Protein AF-A0A1G7DIX0-F1 (afdb_monomer)

Structure (mmCIF, N/CA/C/O backbone):
data_AF-A0A1G7DIX0-F1
#
_entry.id   AF-A0A1G7DIX0-F1
#
loop_
_atom_site.group_PDB
_atom_site.id
_atom_site.type_symbol
_atom_site.label_atom_id
_atom_site.label_alt_id
_atom_site.label_comp_id
_atom_site.label_asym_id
_atom_site.label_entity_id
_atom_site.label_seq_id
_atom_site.pdbx_PDB_ins_code
_atom_site.Cartn_x
_atom_site.Cartn_y
_atom_site.Cartn_z
_atom_site.occupancy
_atom_site.B_iso_or_equiv
_atom_site.auth_seq_id
_atom_site.auth_comp_id
_atom_site.auth_asym_id
_atom_site.auth_atom_id
_atom_si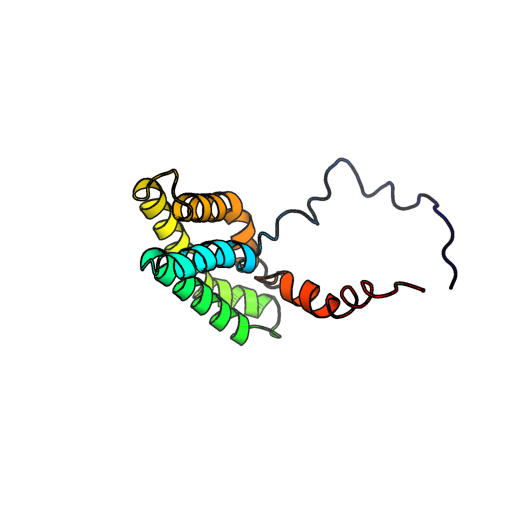te.pdbx_PDB_model_num
ATOM 1 N N . MET A 1 1 ? 8.832 -41.535 -9.754 1.00 40.62 1 MET A N 1
ATOM 2 C CA . MET A 1 1 ? 8.880 -42.086 -8.384 1.00 40.62 1 MET A CA 1
ATOM 3 C C . MET A 1 1 ? 10.258 -42.678 -8.169 1.00 40.62 1 MET A C 1
ATOM 5 O O . MET A 1 1 ? 10.560 -43.665 -8.817 1.00 40.62 1 MET A O 1
ATOM 9 N N . LEU A 1 2 ? 11.092 -42.053 -7.345 1.00 23.47 2 LEU A N 1
ATOM 10 C CA . LEU A 1 2 ? 11.535 -42.615 -6.069 1.00 23.47 2 LEU A CA 1
ATOM 11 C C . LEU A 1 2 ? 12.357 -41.533 -5.361 1.00 23.47 2 LEU A C 1
ATOM 13 O O . LEU A 1 2 ? 13.335 -41.019 -5.892 1.00 23.47 2 LEU A O 1
ATOM 17 N N . GLN A 1 3 ? 11.875 -41.167 -4.184 1.00 40.94 3 GLN A N 1
ATOM 18 C CA . GLN A 1 3 ? 12.616 -40.505 -3.127 1.00 40.94 3 GLN A CA 1
ATOM 19 C C . GLN A 1 3 ? 13.474 -41.562 -2.429 1.00 40.94 3 GLN A C 1
ATOM 21 O O . GLN A 1 3 ? 12.926 -42.594 -2.067 1.00 40.94 3 GLN A O 1
ATOM 26 N N . VAL A 1 4 ? 14.754 -41.276 -2.211 1.00 34.53 4 VAL A N 1
ATOM 27 C CA . VAL A 1 4 ? 15.626 -41.745 -1.110 1.00 34.53 4 VAL A CA 1
ATOM 28 C C . VAL A 1 4 ? 16.995 -41.113 -1.364 1.00 34.53 4 VAL A C 1
ATOM 30 O O . VAL A 1 4 ? 17.370 -40.908 -2.512 1.00 34.53 4 VAL A O 1
ATOM 33 N N . ASP A 1 5 ? 17.830 -40.765 -0.407 1.00 39.28 5 ASP A N 1
ATOM 34 C CA . ASP A 1 5 ? 17.719 -40.545 1.027 1.00 39.28 5 ASP A CA 1
ATOM 35 C C . ASP A 1 5 ? 18.869 -39.574 1.342 1.00 39.28 5 ASP A C 1
ATOM 37 O O . ASP A 1 5 ? 19.771 -39.371 0.522 1.00 39.28 5 ASP A O 1
ATOM 41 N N . GLY A 1 6 ? 18.827 -38.930 2.501 1.00 45.12 6 GLY A N 1
ATOM 42 C CA . GLY A 1 6 ? 19.772 -37.877 2.858 1.00 45.12 6 GLY A CA 1
ATOM 43 C C . GLY A 1 6 ? 21.249 -38.266 2.702 1.00 45.12 6 GLY A C 1
ATOM 44 O O . GLY A 1 6 ? 21.700 -39.265 3.254 1.00 45.12 6 GLY A O 1
ATOM 45 N N . TYR A 1 7 ? 22.031 -37.404 2.043 1.00 31.42 7 TYR A N 1
ATOM 46 C CA . TYR A 1 7 ? 23.472 -37.318 2.283 1.00 31.42 7 TYR A CA 1
ATOM 47 C C . TYR A 1 7 ? 23.974 -35.858 2.210 1.00 31.42 7 TYR A C 1
ATOM 49 O O . TYR A 1 7 ? 23.468 -35.050 1.427 1.00 31.42 7 TYR A O 1
ATOM 57 N N . PRO A 1 8 ? 24.920 -35.470 3.085 1.00 34.84 8 PRO A N 1
ATOM 58 C CA . PRO A 1 8 ? 25.012 -34.151 3.698 1.00 34.84 8 PRO A CA 1
ATOM 59 C C . PRO A 1 8 ? 26.033 -33.260 2.982 1.00 34.84 8 PRO A C 1
ATOM 61 O O . PRO A 1 8 ? 27.083 -32.918 3.520 1.00 34.84 8 PRO A O 1
ATOM 64 N N . GLY A 1 9 ? 25.697 -32.867 1.755 1.00 28.88 9 GLY A N 1
ATOM 65 C CA . GLY A 1 9 ? 26.549 -32.044 0.889 1.00 28.88 9 GLY A CA 1
ATOM 66 C C . GLY A 1 9 ? 26.238 -30.545 0.861 1.00 28.88 9 GLY A C 1
ATOM 67 O O . GLY A 1 9 ? 26.835 -29.841 0.061 1.00 28.88 9 GLY A O 1
ATOM 68 N N . PHE A 1 10 ? 25.329 -30.037 1.702 1.00 35.25 10 PHE A N 1
ATOM 69 C CA . PHE A 1 10 ? 25.025 -28.593 1.784 1.00 35.25 10 PHE A CA 1
ATOM 70 C C . PHE A 1 10 ? 25.306 -27.974 3.163 1.00 35.25 10 PHE A C 1
ATOM 72 O O . PHE A 1 10 ? 24.875 -26.869 3.476 1.00 35.25 10 PHE A O 1
ATOM 79 N N . LYS A 1 11 ? 26.106 -28.657 3.991 1.00 32.81 11 LYS A N 1
ATOM 80 C CA . LYS A 1 11 ? 26.676 -28.118 5.238 1.00 32.81 11 LYS A CA 1
ATOM 81 C C . LYS A 1 11 ? 28.067 -27.521 4.993 1.00 32.81 11 LYS A C 1
ATOM 83 O O . LYS A 1 11 ? 29.048 -27.956 5.585 1.00 32.81 11 LYS A O 1
ATOM 88 N N . ARG A 1 12 ? 28.178 -26.532 4.100 1.00 35.69 12 ARG A N 1
ATOM 89 C CA . ARG A 1 12 ? 29.336 -25.606 4.123 1.00 35.69 12 ARG A CA 1
ATOM 90 C C . ARG A 1 12 ? 29.140 -24.251 3.439 1.00 35.69 12 ARG A C 1
ATOM 92 O O . ARG A 1 12 ? 30.105 -23.519 3.274 1.00 35.69 12 ARG A O 1
ATOM 99 N N . LEU A 1 13 ? 27.895 -23.899 3.119 1.00 39.66 13 LEU A N 1
ATOM 100 C CA . LEU A 1 13 ? 27.473 -22.527 2.795 1.00 39.66 13 LEU A CA 1
ATOM 101 C C . LEU A 1 13 ? 26.360 -22.028 3.732 1.00 39.66 13 LEU A C 1
ATOM 103 O O . LEU A 1 13 ? 25.801 -20.961 3.525 1.00 39.66 13 LEU A O 1
ATOM 107 N N . VAL A 1 14 ? 26.069 -22.791 4.789 1.00 39.94 14 VAL A N 1
ATOM 108 C CA . VAL A 1 14 ? 25.179 -22.398 5.885 1.00 39.94 14 VAL A CA 1
ATOM 109 C C . VAL A 1 14 ? 26.052 -22.212 7.122 1.00 39.94 14 VAL A C 1
ATOM 111 O O . VAL A 1 14 ? 26.088 -23.046 8.026 1.00 39.94 14 VAL A O 1
ATOM 114 N N . GLY A 1 15 ? 26.866 -21.160 7.081 1.00 30.52 15 GLY A N 1
ATOM 115 C CA . GLY A 1 15 ? 27.522 -20.621 8.262 1.00 30.52 15 GLY A CA 1
ATOM 116 C C . GLY A 1 15 ? 26.501 -19.790 9.025 1.00 30.52 15 GLY A C 1
ATOM 117 O O . GLY A 1 15 ? 26.058 -18.767 8.527 1.00 30.52 15 GLY A O 1
ATOM 118 N N . ASP A 1 16 ? 26.114 -20.297 10.190 1.00 36.19 16 ASP A N 1
ATOM 119 C CA . ASP A 1 16 ? 25.392 -19.610 11.257 1.00 36.19 16 ASP A CA 1
ATOM 120 C C . ASP A 1 16 ? 24.146 -18.773 10.889 1.00 36.19 16 ASP A C 1
ATOM 122 O O . ASP A 1 16 ? 24.178 -17.562 10.712 1.00 36.19 16 ASP A O 1
ATOM 126 N N . ARG A 1 17 ? 23.015 -19.469 11.051 1.00 38.84 17 ARG A N 1
ATOM 127 C CA . ARG A 1 17 ? 21.792 -19.008 11.728 1.00 38.84 17 ARG A CA 1
ATOM 128 C C . ARG A 1 17 ? 20.831 -18.118 10.944 1.00 38.84 17 ARG A C 1
ATOM 130 O O . ARG A 1 17 ? 21.116 -17.008 10.519 1.00 38.84 17 ARG A O 1
ATOM 137 N N . THR A 1 18 ? 19.596 -18.619 10.968 1.00 35.31 18 THR A N 1
ATOM 138 C CA . THR A 1 18 ? 18.340 -18.038 10.495 1.00 35.31 18 THR A CA 1
ATOM 139 C C . THR A 1 18 ? 18.236 -17.882 8.989 1.00 35.31 18 THR A C 1
ATOM 141 O O . THR A 1 18 ? 18.923 -17.096 8.355 1.00 35.31 18 THR A O 1
ATOM 144 N N . ASP A 1 19 ? 17.295 -18.649 8.458 1.00 37.12 19 ASP A N 1
ATOM 145 C CA . ASP A 1 19 ? 16.684 -18.594 7.140 1.00 37.12 19 ASP A CA 1
ATOM 146 C C . ASP A 1 19 ? 16.052 -17.208 6.878 1.00 37.12 19 ASP A C 1
ATOM 148 O O . ASP A 1 19 ? 14.838 -17.030 6.787 1.00 37.12 19 ASP A O 1
ATOM 152 N N . ALA A 1 20 ? 16.897 -16.178 6.828 1.00 36.03 20 ALA A N 1
ATOM 153 C CA . ALA A 1 20 ? 16.542 -14.790 6.555 1.00 36.03 20 ALA A CA 1
ATOM 154 C C . ALA A 1 20 ? 16.165 -14.576 5.079 1.00 36.03 20 ALA A C 1
ATOM 156 O O . ALA A 1 20 ? 15.707 -13.502 4.712 1.00 36.03 20 ALA A O 1
ATOM 157 N N . SER A 1 21 ? 16.301 -15.610 4.247 1.00 38.31 21 SER A N 1
ATOM 158 C CA . SER A 1 21 ? 15.827 -15.666 2.863 1.00 38.31 21 SER A CA 1
ATOM 159 C C . SER A 1 21 ? 14.331 -15.986 2.738 1.00 38.31 21 SER A C 1
ATOM 161 O O . SER A 1 21 ? 13.736 -15.690 1.706 1.00 38.31 21 SER A O 1
ATOM 163 N N . VAL A 1 22 ? 13.707 -16.533 3.790 1.00 39.16 22 VAL A N 1
ATOM 164 C CA . VAL A 1 22 ? 12.239 -16.668 3.933 1.00 39.16 22 VAL A CA 1
ATOM 165 C C . VAL A 1 22 ? 11.669 -15.564 4.847 1.00 39.16 22 VAL A C 1
ATOM 167 O O . VAL A 1 22 ? 10.457 -15.402 4.996 1.00 39.16 22 VAL A O 1
ATOM 170 N N . GLY A 1 23 ? 12.536 -14.741 5.439 1.00 37.72 23 GLY A N 1
ATOM 171 C CA . GLY A 1 23 ? 12.154 -13.590 6.243 1.00 37.72 23 GLY A CA 1
ATOM 172 C C . GLY A 1 23 ? 11.871 -12.352 5.389 1.00 37.72 23 GLY A C 1
ATOM 173 O O . GLY A 1 23 ? 12.714 -11.924 4.617 1.00 37.72 23 GLY A O 1
ATOM 174 N N . LEU A 1 24 ? 10.732 -11.701 5.652 1.00 40.22 24 LEU A N 1
ATOM 175 C CA . LEU A 1 24 ? 10.463 -10.273 5.388 1.00 40.22 24 LEU A CA 1
ATOM 176 C C . LEU A 1 24 ? 9.760 -9.864 4.078 1.00 40.22 24 LEU A C 1
ATOM 178 O O . LEU A 1 24 ? 9.736 -8.677 3.770 1.00 40.22 24 LEU A O 1
ATOM 182 N N . ALA A 1 25 ? 9.037 -10.750 3.390 1.00 42.69 25 ALA A N 1
ATOM 183 C CA . ALA A 1 25 ? 7.947 -10.304 2.509 1.00 42.69 25 ALA A CA 1
ATOM 184 C C . ALA A 1 25 ? 6.659 -10.092 3.328 1.00 42.69 25 ALA A C 1
ATOM 186 O O . ALA A 1 25 ? 5.695 -10.857 3.226 1.00 42.69 25 ALA A O 1
ATOM 187 N N . PHE A 1 26 ? 6.623 -9.059 4.177 1.00 53.53 26 PHE A N 1
ATOM 188 C CA . PHE A 1 26 ? 5.350 -8.570 4.712 1.00 53.53 26 PHE A CA 1
ATOM 189 C C . PHE A 1 26 ? 4.563 -8.000 3.532 1.00 53.53 26 PHE A C 1
ATOM 191 O O . PHE A 1 26 ? 4.797 -6.882 3.099 1.00 53.53 26 PHE A O 1
ATOM 198 N N . CYS A 1 27 ? 3.708 -8.827 2.934 1.00 72.00 27 CYS A N 1
ATOM 199 C CA . CYS A 1 27 ? 3.026 -8.491 1.692 1.00 72.00 27 CYS A CA 1
ATOM 200 C C . CYS A 1 27 ? 2.040 -7.343 1.926 1.00 72.00 27 CYS A C 1
ATOM 202 O O . CYS A 1 27 ? 1.268 -7.369 2.895 1.00 72.00 27 CYS A O 1
ATOM 204 N N . TRP A 1 28 ? 1.993 -6.390 0.997 1.00 86.12 28 TRP A N 1
ATOM 205 C CA . TRP A 1 28 ? 0.995 -5.318 0.989 1.00 86.12 28 TRP A CA 1
ATOM 206 C C . TRP A 1 28 ? -0.435 -5.868 1.060 1.00 86.12 28 TRP A C 1
ATOM 208 O O . TRP A 1 28 ? -1.303 -5.260 1.685 1.00 86.12 28 TRP A O 1
ATOM 218 N N . ALA A 1 29 ? -0.671 -7.076 0.540 1.00 82.88 29 ALA A N 1
ATOM 219 C CA . ALA A 1 29 ? -1.921 -7.812 0.692 1.00 82.88 29 ALA A CA 1
ATOM 220 C C . ALA A 1 29 ? -2.356 -8.047 2.155 1.00 82.88 29 ALA A C 1
ATOM 222 O O . ALA A 1 29 ? -3.547 -7.922 2.449 1.00 82.88 29 ALA A O 1
ATOM 223 N N . HIS A 1 30 ? -1.433 -8.383 3.065 1.00 82.88 30 HIS A N 1
ATOM 224 C CA . HIS A 1 30 ? -1.757 -8.604 4.482 1.00 82.88 30 HIS A CA 1
ATOM 225 C C . HIS A 1 30 ? -2.039 -7.288 5.198 1.00 82.88 30 HIS A C 1
ATOM 227 O O . HIS A 1 30 ? -3.055 -7.169 5.880 1.00 82.88 30 HIS A O 1
ATOM 233 N N . MET A 1 31 ? -1.198 -6.277 4.971 1.00 87.88 31 MET A N 1
ATOM 234 C CA . MET A 1 31 ? -1.421 -4.936 5.507 1.00 87.88 31 MET A CA 1
ATOM 235 C C . MET A 1 31 ? -2.786 -4.392 5.054 1.00 87.88 31 MET A C 1
ATOM 237 O O . MET A 1 31 ? -3.621 -4.045 5.889 1.00 87.88 31 MET A O 1
ATOM 241 N N . ARG A 1 32 ? -3.083 -4.461 3.749 1.00 89.56 32 ARG A N 1
ATOM 242 C CA . ARG A 1 32 ? -4.372 -4.061 3.164 1.00 89.56 32 ARG A CA 1
ATOM 243 C C . ARG A 1 32 ? -5.561 -4.785 3.789 1.00 89.56 32 ARG A C 1
ATOM 245 O O . ARG A 1 32 ? -6.610 -4.173 3.967 1.00 89.56 32 ARG A O 1
ATOM 252 N N . ARG A 1 33 ? -5.428 -6.082 4.090 1.00 88.31 33 ARG A N 1
ATOM 253 C CA . ARG A 1 33 ? -6.519 -6.889 4.650 1.00 88.31 33 ARG A CA 1
ATOM 254 C C . ARG A 1 33 ? -7.014 -6.324 5.980 1.00 88.31 33 ARG A C 1
ATOM 256 O O . ARG A 1 33 ? -8.221 -6.212 6.149 1.00 88.31 33 ARG A O 1
ATOM 263 N N . HIS A 1 34 ? -6.111 -5.908 6.865 1.00 87.06 34 HIS A N 1
ATOM 264 C CA . HIS A 1 34 ? -6.495 -5.321 8.150 1.00 87.06 34 HIS A CA 1
ATOM 265 C C . HIS A 1 34 ? -7.299 -4.024 7.979 1.00 87.06 34 HIS A C 1
ATOM 267 O O . HIS A 1 34 ? -8.337 -3.852 8.616 1.00 87.06 34 HIS A O 1
ATOM 273 N N . PHE A 1 35 ? -6.875 -3.140 7.070 1.00 89.69 35 PHE A N 1
ATOM 274 C CA . PHE A 1 35 ? -7.622 -1.915 6.763 1.00 89.69 35 PHE A CA 1
ATOM 275 C C . PHE A 1 35 ? -8.956 -2.204 6.068 1.00 89.69 35 PHE A C 1
ATOM 277 O O . PHE A 1 35 ? -9.948 -1.536 6.346 1.00 89.69 35 PHE A O 1
ATOM 284 N N . TYR A 1 36 ? -9.009 -3.218 5.203 1.00 89.06 36 TYR A N 1
ATOM 285 C CA . TYR A 1 36 ? -10.242 -3.644 4.544 1.00 89.06 36 TYR A CA 1
ATOM 286 C C . TYR A 1 36 ? -11.267 -4.190 5.537 1.00 89.06 36 TYR A C 1
ATOM 288 O O . TYR A 1 36 ? -12.418 -3.770 5.501 1.00 89.06 36 TYR A O 1
ATOM 296 N N . GLU A 1 37 ? -10.862 -5.097 6.429 1.00 87.38 37 GLU A N 1
ATOM 297 C CA . GLU A 1 37 ? -11.748 -5.670 7.449 1.00 87.38 37 GLU A CA 1
ATOM 298 C C . GLU A 1 37 ? -12.303 -4.574 8.369 1.00 87.38 37 GLU A C 1
ATOM 300 O O . GLU A 1 37 ? -13.502 -4.556 8.647 1.00 87.38 37 GLU A O 1
ATOM 305 N N . PHE A 1 38 ? -11.467 -3.604 8.756 1.00 89.25 38 PHE A N 1
ATOM 306 C CA . PHE A 1 38 ? -11.911 -2.451 9.538 1.00 89.25 38 PHE A CA 1
ATOM 307 C C . PHE A 1 38 ? -12.858 -1.529 8.757 1.00 89.25 38 PHE A C 1
ATOM 309 O O . PHE A 1 38 ? -13.879 -1.096 9.286 1.00 89.25 38 PHE A O 1
ATOM 316 N N . HIS A 1 39 ? -12.557 -1.227 7.492 1.00 90.00 39 HIS A N 1
ATOM 317 C CA . HIS A 1 39 ? -13.442 -0.420 6.651 1.00 90.00 39 HIS A CA 1
ATOM 318 C C . HIS A 1 39 ? -14.791 -1.113 6.434 1.00 90.00 39 HIS A C 1
ATOM 320 O O . HIS A 1 39 ? -15.832 -0.472 6.519 1.00 90.00 39 HIS A O 1
ATOM 326 N N . ALA A 1 40 ? -14.793 -2.421 6.180 1.00 88.50 40 ALA A N 1
ATOM 327 C CA . ALA A 1 40 ? -16.011 -3.187 5.958 1.00 88.50 40 ALA A CA 1
ATOM 328 C C . ALA A 1 40 ? -16.957 -3.129 7.168 1.00 88.50 40 ALA A C 1
ATOM 330 O O . ALA A 1 40 ? 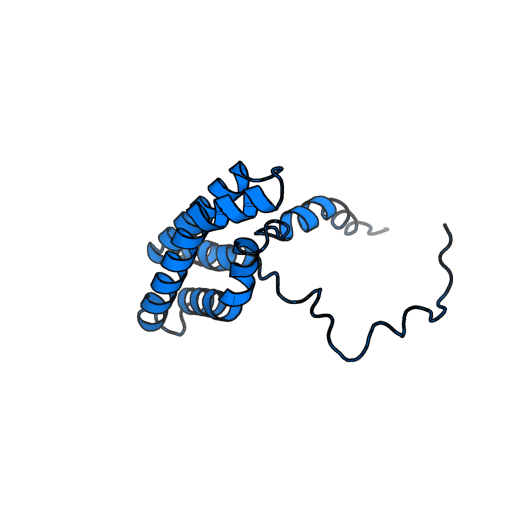-18.166 -3.024 6.978 1.00 88.50 40 ALA A O 1
ATOM 331 N N . SER A 1 41 ? -16.418 -3.138 8.392 1.00 87.81 41 SER A N 1
ATOM 332 C CA . SER A 1 41 ? -17.216 -3.086 9.622 1.00 87.81 41 SER A CA 1
ATOM 333 C C . SER A 1 41 ? -17.607 -1.674 10.063 1.00 87.81 41 SER A C 1
ATOM 335 O O . SER A 1 41 ? -18.654 -1.510 10.681 1.00 87.81 41 SER A O 1
ATOM 337 N N . THR A 1 42 ? -16.800 -0.653 9.758 1.00 89.06 42 THR A N 1
ATOM 338 C CA . THR A 1 42 ? -16.980 0.703 10.320 1.00 89.06 42 THR A CA 1
ATOM 339 C C . THR A 1 42 ? -17.265 1.797 9.296 1.00 89.06 42 THR A C 1
ATOM 341 O O . THR A 1 42 ? -17.623 2.903 9.688 1.00 89.06 42 THR A O 1
ATOM 344 N N . GLN A 1 43 ? -17.065 1.529 8.001 1.00 90.06 43 GLN A N 1
ATOM 345 C CA . GLN A 1 43 ? -17.052 2.533 6.925 1.00 90.06 43 GLN A CA 1
ATOM 346 C C . GLN A 1 43 ? -16.110 3.715 7.221 1.00 90.06 43 GLN A C 1
ATOM 348 O O . GLN A 1 43 ? -16.367 4.856 6.843 1.00 90.06 43 GLN A O 1
ATOM 353 N N . SER A 1 44 ? -15.015 3.454 7.944 1.00 89.19 44 SER A N 1
ATOM 354 C CA . SER A 1 44 ? -14.101 4.506 8.378 1.00 89.19 44 SER A CA 1
ATOM 355 C C . SER A 1 44 ? -13.411 5.194 7.192 1.00 89.19 44 SER A C 1
ATOM 357 O O . SER A 1 44 ? -12.686 4.527 6.447 1.00 89.19 44 SER A O 1
ATOM 359 N N . PRO A 1 45 ? -13.511 6.531 7.062 1.00 89.12 45 PRO A N 1
ATOM 360 C CA . PRO A 1 45 ? -12.852 7.263 5.980 1.00 89.12 45 PRO A CA 1
ATOM 361 C C . PRO A 1 45 ? -11.321 7.158 6.050 1.00 89.12 45 PRO A C 1
ATOM 363 O O . PRO A 1 45 ? -10.655 7.146 5.021 1.00 89.12 45 PRO A O 1
ATOM 366 N N . LEU A 1 46 ? -10.756 6.989 7.251 1.00 88.25 46 LEU A N 1
ATOM 367 C CA . LEU A 1 46 ? -9.318 6.777 7.443 1.00 88.25 46 LEU A CA 1
ATOM 368 C C . LEU A 1 46 ? -8.847 5.469 6.802 1.00 88.25 46 LEU A C 1
ATOM 370 O O . LEU A 1 46 ? -7.808 5.426 6.150 1.00 88.25 46 LEU A O 1
ATOM 374 N N . ALA A 1 47 ? -9.618 4.394 6.966 1.00 89.81 47 ALA A N 1
ATOM 375 C CA . ALA A 1 47 ? -9.290 3.127 6.329 1.00 89.81 47 ALA A CA 1
ATOM 376 C C . ALA A 1 47 ? -9.510 3.186 4.811 1.00 89.81 47 ALA A C 1
ATOM 378 O O . ALA A 1 47 ? -8.726 2.599 4.068 1.00 89.81 47 ALA A O 1
ATOM 379 N N . ALA A 1 48 ? -10.522 3.924 4.342 1.00 90.56 48 ALA A N 1
ATOM 380 C CA . ALA A 1 48 ? -10.753 4.141 2.914 1.00 90.56 48 ALA A CA 1
ATOM 381 C C . ALA A 1 48 ? -9.556 4.827 2.234 1.00 90.56 48 ALA A C 1
ATOM 383 O O . ALA A 1 48 ? -9.122 4.376 1.174 1.00 90.56 48 ALA A O 1
ATOM 384 N N . GLU A 1 49 ? -8.989 5.853 2.874 1.00 92.25 49 GLU A N 1
ATOM 385 C CA . GLU A 1 49 ? -7.815 6.590 2.391 1.00 92.25 49 GLU A CA 1
ATOM 386 C C . GLU A 1 49 ? -6.608 5.659 2.196 1.00 92.25 49 GLU A C 1
ATOM 388 O O . GLU A 1 49 ? -6.017 5.600 1.115 1.00 92.25 49 GLU A O 1
ATOM 393 N N . VAL A 1 50 ? -6.298 4.835 3.204 1.00 92.62 50 VAL A N 1
ATOM 394 C CA . VAL A 1 50 ? -5.213 3.844 3.113 1.00 92.62 50 VAL A CA 1
ATOM 395 C C . VAL A 1 50 ? -5.462 2.869 1.959 1.00 92.62 50 VAL A C 1
ATOM 397 O O . VAL A 1 50 ? -4.567 2.602 1.156 1.00 92.62 50 VAL A O 1
ATOM 400 N N . LEU A 1 51 ? -6.687 2.353 1.825 1.00 92.50 51 LEU A N 1
ATOM 401 C CA . LEU A 1 51 ? -7.044 1.432 0.743 1.00 92.50 51 LEU A CA 1
ATOM 402 C C . LEU A 1 51 ? -6.936 2.079 -0.646 1.00 92.50 51 LEU A C 1
ATOM 404 O O . LEU A 1 51 ? -6.577 1.390 -1.606 1.00 92.50 51 LEU A O 1
ATOM 408 N N . ALA A 1 52 ? -7.229 3.375 -0.770 1.00 93.31 52 ALA A N 1
ATOM 409 C CA . ALA A 1 52 ? -7.084 4.124 -2.014 1.00 93.31 52 ALA A CA 1
ATOM 410 C C . ALA A 1 52 ? -5.608 4.267 -2.417 1.00 93.31 52 ALA A C 1
ATOM 412 O O . ALA A 1 52 ? -5.263 3.977 -3.565 1.00 93.31 52 ALA A O 1
ATOM 413 N N . GLN A 1 53 ? -4.722 4.602 -1.475 1.00 93.50 53 GLN A N 1
ATOM 414 C CA . GLN A 1 53 ? -3.283 4.689 -1.747 1.00 93.50 53 GLN A CA 1
ATOM 415 C C . GLN A 1 53 ? -2.690 3.327 -2.125 1.00 93.50 53 GLN A C 1
ATOM 417 O O . GLN A 1 53 ? -1.974 3.206 -3.119 1.00 93.50 53 GLN A O 1
ATOM 422 N N . VAL A 1 54 ? -3.078 2.262 -1.418 1.00 92.44 54 VAL A N 1
ATOM 423 C CA . VAL A 1 54 ? -2.676 0.891 -1.769 1.00 92.44 54 VAL A CA 1
ATOM 424 C C . VAL A 1 54 ? -3.165 0.505 -3.174 1.00 92.44 54 VAL A C 1
ATOM 426 O O . VAL A 1 54 ? -2.449 -0.150 -3.930 1.00 92.44 54 VAL A O 1
ATOM 429 N N . ARG A 1 55 ? -4.373 0.925 -3.573 1.00 92.00 55 ARG A N 1
ATOM 430 C CA . ARG A 1 55 ? -4.889 0.699 -4.933 1.00 92.00 55 ARG A CA 1
ATOM 431 C C . ARG A 1 55 ? -4.056 1.424 -5.992 1.00 92.00 55 ARG A C 1
ATOM 433 O O . ARG A 1 55 ? -3.818 0.844 -7.050 1.00 92.00 55 ARG A O 1
ATOM 440 N N . ALA A 1 56 ? -3.605 2.647 -5.715 1.00 93.62 56 ALA A N 1
ATOM 441 C CA . ALA A 1 56 ? -2.728 3.389 -6.617 1.00 93.62 56 ALA A CA 1
ATOM 442 C C . ALA A 1 56 ? -1.392 2.657 -6.834 1.00 93.62 56 ALA A C 1
ATOM 444 O O . ALA A 1 56 ? -0.953 2.518 -7.976 1.00 93.62 56 ALA A O 1
ATOM 445 N N . LEU A 1 57 ? -0.807 2.093 -5.772 1.00 93.69 57 LEU A N 1
ATOM 446 C CA . LEU A 1 57 ? 0.395 1.258 -5.878 1.00 93.69 57 LEU A CA 1
ATOM 447 C C . LEU A 1 57 ? 0.161 0.031 -6.765 1.00 93.69 57 LEU A C 1
ATOM 449 O O . LEU A 1 57 ? 0.942 -0.228 -7.677 1.00 93.69 57 LEU A O 1
ATOM 453 N N . TYR A 1 58 ? -0.956 -0.681 -6.583 1.00 90.81 58 TYR A N 1
ATOM 454 C CA . TYR A 1 58 ? -1.303 -1.811 -7.452 1.00 90.81 58 TYR A CA 1
ATOM 455 C C . TYR A 1 58 ? -1.482 -1.423 -8.922 1.00 90.81 58 TYR A C 1
ATOM 457 O O . TYR A 1 58 ? -1.141 -2.213 -9.802 1.00 90.81 58 TYR A O 1
ATOM 465 N N . ALA A 1 59 ? -2.015 -0.232 -9.202 1.00 92.88 59 ALA A N 1
ATOM 466 C CA . ALA A 1 59 ? -2.151 0.254 -10.570 1.00 92.88 59 ALA A CA 1
ATOM 467 C C . ALA A 1 59 ? -0.778 0.499 -11.219 1.00 92.88 59 ALA A C 1
ATOM 469 O O . ALA A 1 59 ? -0.581 0.129 -12.375 1.00 92.88 59 ALA A O 1
ATOM 470 N N . ILE A 1 60 ? 0.180 1.058 -10.471 1.00 92.94 60 ILE A N 1
ATOM 471 C CA . ILE A 1 60 ? 1.565 1.233 -10.936 1.00 92.94 60 ILE A CA 1
ATOM 472 C C . ILE A 1 60 ? 2.218 -0.133 -11.170 1.00 92.94 60 ILE A C 1
ATOM 474 O O . ILE A 1 60 ? 2.740 -0.381 -12.255 1.00 92.94 60 ILE A O 1
ATOM 478 N N . GLU A 1 61 ? 2.124 -1.044 -10.197 1.00 91.12 61 GLU A N 1
ATOM 479 C CA . GLU A 1 61 ? 2.679 -2.398 -10.306 1.00 91.12 61 GLU A CA 1
ATOM 480 C C . GLU A 1 61 ? 2.106 -3.169 -11.502 1.00 91.12 61 GLU A C 1
ATOM 482 O O . GLU A 1 61 ? 2.833 -3.887 -12.183 1.00 91.12 61 GLU A O 1
ATOM 487 N N . GLY A 1 62 ? 0.816 -2.992 -11.803 1.00 90.69 62 GLY A N 1
ATOM 488 C CA . GLY A 1 62 ? 0.177 -3.591 -12.972 1.00 90.69 62 GLY A CA 1
ATOM 489 C C . GLY A 1 62 ? 0.748 -3.102 -14.306 1.00 90.69 62 GLY A C 1
ATOM 490 O O . GLY A 1 62 ? 0.815 -3.885 -15.247 1.00 90.69 62 GLY A O 1
ATOM 491 N N . GLN A 1 63 ? 1.189 -1.843 -14.383 1.00 92.56 63 GLN A N 1
ATOM 492 C CA . GLN A 1 63 ? 1.758 -1.254 -15.602 1.00 92.56 63 GLN A CA 1
ATOM 493 C C . GLN A 1 63 ? 3.210 -1.666 -15.840 1.00 92.56 63 GLN A C 1
ATOM 495 O O . GLN A 1 63 ? 3.630 -1.781 -16.983 1.00 92.56 63 GLN A O 1
ATOM 500 N N . ILE A 1 64 ? 3.981 -1.875 -14.772 1.00 92.19 64 ILE A N 1
ATOM 501 C CA . ILE A 1 64 ?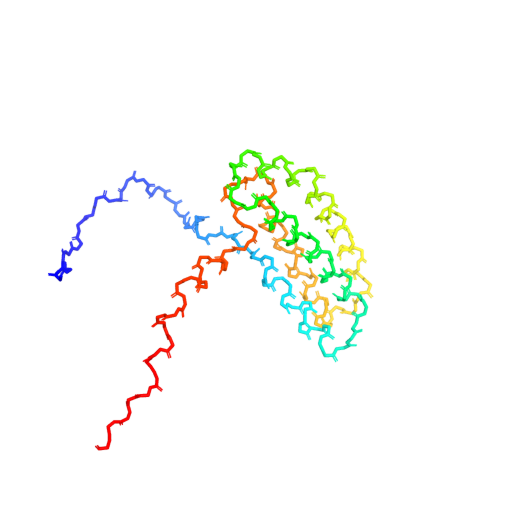 5.412 -2.203 -14.872 1.00 92.19 64 ILE A CA 1
ATOM 502 C C . ILE A 1 64 ? 5.671 -3.715 -14.848 1.00 92.19 64 ILE A C 1
ATOM 504 O O . ILE A 1 64 ? 6.796 -4.165 -15.064 1.00 92.19 64 ILE A O 1
ATOM 508 N N . ARG A 1 65 ? 4.655 -4.531 -14.551 1.00 87.50 65 ARG A N 1
ATOM 509 C CA . ARG A 1 65 ? 4.787 -5.989 -14.519 1.00 87.50 65 ARG A CA 1
ATOM 510 C C . ARG A 1 65 ? 5.176 -6.526 -15.897 1.00 87.50 65 ARG A C 1
ATOM 512 O O . ARG A 1 65 ? 4.607 -6.142 -16.908 1.00 87.50 65 ARG A O 1
ATOM 519 N N . GLY A 1 66 ? 6.136 -7.45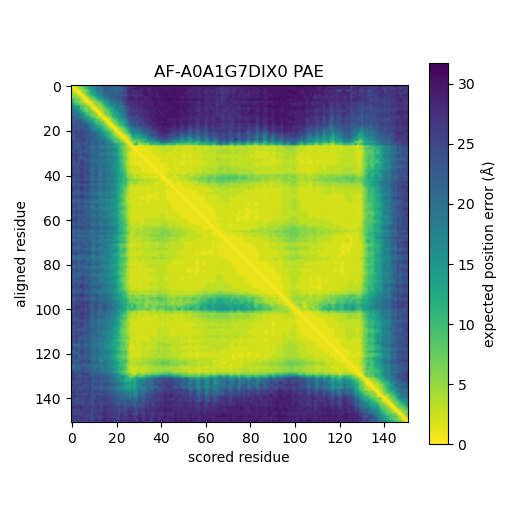0 -15.919 1.00 86.56 66 GLY A N 1
ATOM 520 C CA . GLY A 1 66 ? 6.668 -8.033 -17.155 1.00 86.56 66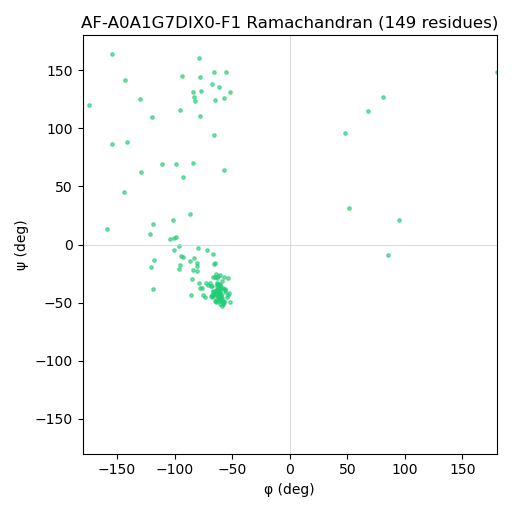 GLY A CA 1
ATOM 521 C C . GLY A 1 66 ? 7.795 -7.220 -17.800 1.00 86.56 66 GLY A C 1
ATOM 522 O O . GLY A 1 66 ? 8.458 -7.729 -18.699 1.00 86.56 66 GLY A O 1
ATOM 523 N N . HIS A 1 67 ? 8.071 -6.005 -17.315 1.00 91.81 67 HIS A N 1
ATOM 524 C CA . HIS A 1 67 ? 9.246 -5.243 -17.728 1.00 91.81 67 HIS A CA 1
ATOM 525 C C . HIS A 1 67 ? 10.525 -5.729 -17.019 1.00 91.81 67 HIS A C 1
ATOM 527 O O . HIS A 1 67 ? 10.449 -6.352 -15.953 1.00 91.81 67 HIS A O 1
ATOM 533 N N . PRO A 1 68 ? 11.716 -5.418 -17.569 1.00 93.12 68 PRO A N 1
ATOM 534 C CA . PRO A 1 68 ? 12.991 -5.714 -16.922 1.00 93.12 68 PRO A CA 1
ATOM 535 C C . PRO A 1 68 ? 13.086 -5.121 -15.513 1.00 93.12 68 PRO A C 1
ATOM 537 O O . PRO A 1 68 ? 12.557 -4.041 -15.248 1.00 93.12 68 PRO A O 1
ATOM 540 N N . ALA A 1 69 ? 13.819 -5.796 -14.623 1.00 89.81 69 ALA A N 1
ATOM 541 C CA . ALA A 1 69 ? 13.949 -5.392 -13.221 1.00 89.81 69 ALA A CA 1
ATOM 542 C C . ALA A 1 69 ? 14.388 -3.925 -13.054 1.00 89.81 69 ALA A C 1
ATOM 544 O O . ALA A 1 69 ? 13.810 -3.212 -12.240 1.00 89.81 69 ALA A O 1
ATOM 545 N N . GLU A 1 70 ? 15.334 -3.435 -13.859 1.00 92.50 70 GLU A N 1
ATOM 546 C CA . GLU A 1 70 ? 15.783 -2.040 -13.739 1.00 92.50 70 GLU A CA 1
ATOM 547 C C . GLU A 1 70 ? 14.687 -1.035 -14.112 1.00 92.50 70 GLU A C 1
ATOM 549 O O . GLU A 1 70 ? 14.482 -0.053 -13.405 1.00 92.50 70 GLU A O 1
ATOM 554 N N . HIS A 1 71 ? 13.903 -1.322 -15.157 1.00 92.12 71 HIS A N 1
ATOM 555 C CA . HIS A 1 71 ? 12.761 -0.488 -15.537 1.00 92.12 71 HIS A CA 1
ATOM 556 C C . HIS A 1 71 ? 11.723 -0.442 -14.411 1.00 92.12 71 HIS A C 1
ATOM 558 O O . HIS A 1 71 ? 11.204 0.619 -14.067 1.00 92.12 71 HIS A O 1
ATOM 564 N N . ARG A 1 72 ? 11.435 -1.599 -13.804 1.00 93.62 72 ARG A N 1
ATOM 565 C CA . ARG A 1 72 ? 10.513 -1.682 -12.668 1.00 93.62 72 A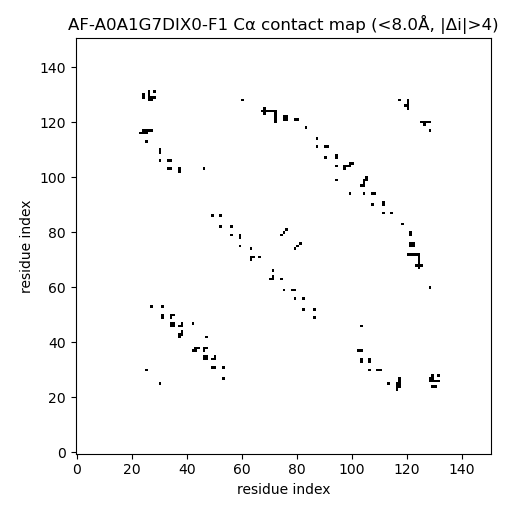RG A CA 1
ATOM 566 C C . ARG A 1 72 ? 11.005 -0.851 -11.493 1.00 93.62 72 ARG A C 1
ATOM 568 O O . ARG A 1 72 ? 10.233 -0.081 -10.933 1.00 93.62 72 ARG A O 1
ATOM 575 N N . ARG A 1 73 ? 12.285 -0.988 -11.142 1.00 94.00 73 ARG A N 1
ATOM 576 C CA . ARG A 1 73 ? 12.925 -0.216 -10.076 1.00 94.00 73 ARG A CA 1
ATOM 577 C C . ARG A 1 73 ? 12.814 1.281 -10.351 1.00 94.00 73 ARG A C 1
ATOM 579 O O . ARG A 1 73 ? 12.321 2.002 -9.494 1.00 94.00 73 ARG A O 1
ATOM 586 N N . GLN A 1 74 ? 13.183 1.741 -11.545 1.00 95.38 74 GLN A N 1
ATOM 587 C CA . GLN A 1 74 ? 13.096 3.156 -11.910 1.00 95.38 74 GLN A CA 1
ATOM 588 C C . GLN A 1 74 ? 11.663 3.696 -11.777 1.00 95.38 74 GLN A C 1
ATOM 590 O O . GLN A 1 74 ? 11.429 4.669 -11.062 1.00 95.38 74 GLN A O 1
ATOM 595 N N . ALA A 1 75 ? 10.683 3.013 -12.371 1.00 95.06 75 ALA A N 1
ATOM 596 C CA . ALA A 1 75 ? 9.284 3.422 -12.283 1.00 95.06 75 ALA A CA 1
ATOM 597 C C . ALA A 1 75 ? 8.757 3.425 -10.835 1.00 95.06 75 ALA A C 1
ATOM 599 O O . ALA A 1 75 ? 7.938 4.271 -10.467 1.00 95.06 75 ALA A O 1
ATOM 600 N N . ARG A 1 76 ? 9.230 2.507 -9.983 1.00 96.06 76 ARG A N 1
ATOM 601 C CA . ARG A 1 76 ? 8.904 2.496 -8.551 1.00 96.06 76 ARG A CA 1
ATOM 602 C C . ARG A 1 76 ? 9.507 3.685 -7.816 1.00 96.06 76 ARG A C 1
ATOM 604 O O . ARG A 1 76 ? 8.790 4.294 -7.029 1.00 96.06 76 ARG A O 1
ATOM 611 N N . GLN A 1 77 ? 10.761 4.044 -8.084 1.00 96.88 77 GLN A N 1
ATOM 612 C CA . GLN A 1 77 ? 11.391 5.229 -7.490 1.00 96.88 77 GLN A CA 1
ATOM 613 C C . GLN A 1 77 ? 10.653 6.515 -7.887 1.00 96.88 77 GLN A C 1
ATOM 615 O O . GLN A 1 77 ? 10.418 7.369 -7.042 1.00 96.88 77 GLN A O 1
ATOM 620 N N . GLU A 1 78 ? 10.224 6.627 -9.144 1.00 96.19 78 GLU A N 1
ATOM 621 C CA . GLU A 1 78 ? 9.540 7.823 -9.648 1.00 96.19 78 GLU A CA 1
ATOM 622 C C . GLU A 1 78 ? 8.079 7.923 -9.183 1.00 96.19 78 GLU A C 1
ATOM 624 O O . GLU A 1 78 ? 7.584 9.015 -8.912 1.00 96.19 78 GLU A O 1
ATOM 629 N N . ARG A 1 79 ? 7.363 6.792 -9.099 1.00 96.50 79 ARG A N 1
ATOM 630 C CA . ARG A 1 79 ? 5.896 6.792 -8.944 1.00 96.50 79 ARG A CA 1
ATOM 631 C C . ARG A 1 79 ? 5.399 6.132 -7.667 1.00 96.50 79 ARG A C 1
ATOM 633 O O . ARG A 1 79 ? 4.418 6.593 -7.094 1.00 96.50 79 ARG A O 1
ATOM 640 N N . SER A 1 80 ? 6.031 5.042 -7.232 1.00 95.44 80 SER A N 1
ATOM 641 C CA . SER A 1 80 ? 5.583 4.288 -6.050 1.00 95.44 80 SER A CA 1
ATOM 642 C C . SER A 1 80 ? 6.157 4.861 -4.758 1.00 95.44 80 SER A C 1
ATOM 644 O O . SER A 1 80 ? 5.419 5.035 -3.795 1.00 95.44 80 SER A O 1
ATOM 646 N N . ARG A 1 81 ? 7.447 5.215 -4.741 1.00 95.69 81 ARG A N 1
ATOM 647 C CA . ARG A 1 81 ? 8.139 5.800 -3.586 1.00 95.69 81 ARG A CA 1
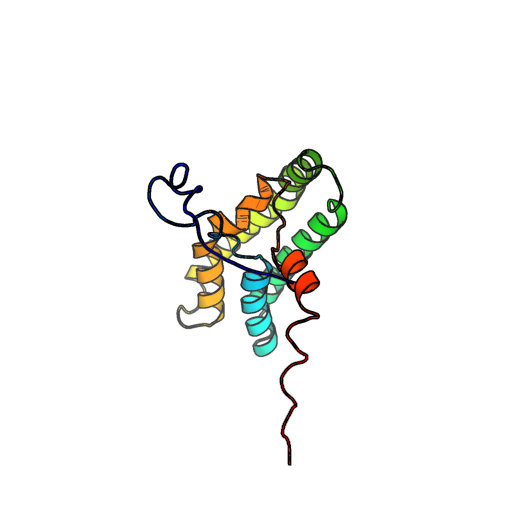ATOM 648 C C . ARG A 1 81 ? 7.418 7.022 -2.997 1.00 95.69 81 ARG A C 1
ATOM 650 O O . ARG A 1 81 ? 7.158 6.968 -1.798 1.00 95.69 81 ARG A O 1
ATOM 657 N N . PRO A 1 82 ? 7.002 8.052 -3.764 1.00 96.50 82 PRO A N 1
ATOM 658 C CA . PRO A 1 82 ? 6.301 9.197 -3.174 1.00 96.50 82 PRO A CA 1
ATOM 659 C C . PRO A 1 82 ? 4.967 8.809 -2.521 1.00 96.50 82 PRO A C 1
ATOM 661 O O . PRO A 1 82 ? 4.615 9.348 -1.476 1.00 96.50 82 PRO A O 1
ATOM 664 N N . VAL A 1 83 ? 4.240 7.839 -3.089 1.00 95.31 83 VAL A N 1
ATOM 665 C CA . VAL A 1 83 ? 2.985 7.332 -2.507 1.00 95.31 83 VAL A CA 1
ATOM 666 C C . VAL A 1 83 ? 3.259 6.573 -1.210 1.00 95.31 83 VAL A C 1
ATOM 668 O O . VAL A 1 83 ? 2.572 6.778 -0.214 1.00 95.31 83 VAL A O 1
ATOM 671 N N . VAL A 1 84 ? 4.280 5.713 -1.202 1.00 95.25 84 VAL A N 1
ATOM 672 C CA . VAL A 1 84 ? 4.669 4.947 -0.015 1.00 95.25 84 VAL A CA 1
ATOM 673 C C . VAL A 1 84 ? 5.146 5.884 1.097 1.00 95.25 84 VAL A C 1
ATOM 675 O O . VAL A 1 84 ? 4.675 5.775 2.223 1.00 95.25 84 VAL A O 1
ATOM 678 N N . GLU A 1 85 ? 6.020 6.844 0.806 1.00 94.75 85 GLU A N 1
ATOM 679 C CA . GLU A 1 85 ? 6.524 7.801 1.799 1.00 94.75 85 GLU A CA 1
ATOM 680 C C . GLU A 1 85 ? 5.405 8.682 2.375 1.00 94.75 85 GLU A C 1
ATOM 682 O O . GLU A 1 85 ? 5.329 8.853 3.595 1.00 94.75 85 GLU A O 1
ATOM 687 N N . ALA A 1 86 ? 4.484 9.160 1.531 1.00 94.19 86 ALA A N 1
ATOM 688 C CA . ALA A 1 86 ? 3.304 9.892 1.984 1.00 94.19 86 ALA A CA 1
ATOM 689 C C . ALA A 1 86 ? 2.415 9.033 2.898 1.00 94.19 86 ALA A C 1
ATOM 691 O O . ALA A 1 86 ? 1.993 9.501 3.959 1.00 94.19 86 ALA A O 1
ATOM 692 N N . LEU A 1 87 ? 2.181 7.765 2.537 1.00 94.56 87 LEU A N 1
ATOM 693 C CA . LEU A 1 87 ? 1.425 6.831 3.369 1.00 94.56 87 LEU A CA 1
ATOM 694 C C . LEU A 1 87 ? 2.113 6.592 4.717 1.00 94.56 87 LEU A C 1
ATOM 696 O O . LEU A 1 87 ? 1.443 6.563 5.746 1.00 94.56 87 LEU A O 1
ATOM 700 N N . HIS A 1 88 ? 3.440 6.442 4.728 1.00 94.69 88 HIS A N 1
ATOM 701 C CA . HIS A 1 88 ? 4.208 6.238 5.955 1.00 94.69 88 HIS A CA 1
ATOM 702 C C . HIS A 1 88 ? 4.016 7.398 6.930 1.00 94.69 88 HIS A C 1
ATOM 704 O O . HIS A 1 88 ? 3.614 7.190 8.075 1.00 94.69 88 HIS A O 1
ATOM 710 N N . ALA A 1 89 ? 4.251 8.623 6.450 1.00 93.75 89 ALA A N 1
ATOM 711 C CA . ALA A 1 89 ? 4.102 9.833 7.247 1.00 93.75 89 ALA A CA 1
ATOM 712 C C . ALA A 1 89 ? 2.661 9.985 7.749 1.00 93.75 89 ALA A C 1
ATOM 714 O O . ALA A 1 89 ? 2.422 10.288 8.920 1.00 93.75 89 ALA A O 1
ATOM 715 N N . TRP A 1 90 ? 1.683 9.703 6.885 1.00 92.81 90 TRP A N 1
ATOM 716 C CA . TRP A 1 90 ? 0.275 9.746 7.251 1.00 92.81 90 TRP A CA 1
ATOM 717 C C . TRP A 1 90 ? -0.062 8.743 8.363 1.00 92.81 90 TRP A C 1
ATOM 719 O O . TRP A 1 90 ? -0.726 9.111 9.334 1.00 92.81 90 TRP A O 1
ATOM 729 N N . LEU A 1 91 ? 0.425 7.501 8.268 1.00 92.38 91 LEU A N 1
ATOM 730 C CA . LEU A 1 91 ? 0.211 6.461 9.278 1.00 92.38 91 LEU A CA 1
ATOM 731 C C . LEU A 1 91 ? 0.840 6.835 10.624 1.00 92.38 91 LEU A C 1
ATOM 733 O O . LEU A 1 91 ? 0.209 6.622 11.658 1.00 92.38 91 LEU A O 1
ATOM 737 N N . GLN A 1 92 ? 2.037 7.427 10.618 1.00 91.81 92 GLN A N 1
ATOM 738 C CA . GLN A 1 92 ? 2.702 7.909 11.832 1.00 91.81 92 GLN A CA 1
ATOM 739 C C . GLN A 1 92 ? 1.868 8.984 12.541 1.00 91.81 92 GLN A C 1
ATOM 741 O O . GLN A 1 92 ? 1.612 8.866 13.735 1.00 91.81 92 GLN A O 1
ATOM 746 N N . VAL A 1 93 ? 1.360 9.980 11.804 1.00 90.62 93 VAL A N 1
ATOM 747 C CA . VAL A 1 93 ? 0.511 11.042 12.378 1.00 90.62 93 VAL A CA 1
ATOM 748 C C . VAL A 1 93 ? -0.799 10.486 12.941 1.00 90.62 93 VAL A C 1
ATOM 750 O O . VAL A 1 93 ? -1.282 10.951 13.975 1.00 90.62 93 VAL A O 1
ATOM 753 N N . HIS A 1 94 ? -1.407 9.512 12.262 1.00 86.94 94 HIS A N 1
ATOM 754 C CA . HIS A 1 94 ? -2.697 8.967 12.681 1.00 86.94 94 HIS A CA 1
ATOM 755 C C . HIS A 1 94 ? -2.580 7.946 13.808 1.00 86.94 94 HIS A C 1
ATOM 757 O O . HIS A 1 94 ? -3.553 7.785 14.543 1.00 86.94 94 HIS A O 1
ATOM 763 N N . GLN A 1 95 ? -1.419 7.309 13.996 1.00 85.31 95 GLN A N 1
ATOM 764 C CA . GLN A 1 95 ? -1.193 6.360 15.087 1.00 85.31 95 GLN A CA 1
ATOM 765 C C . GLN A 1 95 ? -1.528 6.968 16.456 1.00 85.31 95 GLN A C 1
ATOM 767 O O . GLN A 1 95 ? -2.195 6.316 17.257 1.00 85.31 95 GLN A O 1
ATOM 772 N N . ASP A 1 96 ? -1.119 8.213 16.697 1.00 80.31 96 ASP A N 1
ATOM 773 C CA . ASP A 1 96 ? -1.290 8.878 17.996 1.00 80.31 96 ASP A CA 1
ATOM 774 C C . ASP A 1 96 ? -2.686 9.501 18.170 1.00 80.31 96 ASP A C 1
ATOM 776 O O . ASP A 1 96 ? -3.076 9.891 19.269 1.00 80.31 96 ASP A O 1
ATOM 780 N N . ARG A 1 97 ? -3.462 9.587 17.082 1.00 83.06 97 ARG A N 1
ATOM 781 C CA . ARG A 1 97 ? -4.811 10.177 17.060 1.00 83.06 97 ARG A CA 1
ATOM 782 C C . ARG A 1 97 ? -5.922 9.145 17.219 1.00 83.06 97 ARG A C 1
ATOM 784 O O . ARG A 1 97 ? -7.057 9.512 17.515 1.00 83.06 97 ARG A O 1
ATOM 791 N N . VAL A 1 98 ? -5.627 7.866 16.994 1.00 83.31 98 VAL A N 1
ATOM 792 C CA . VAL A 1 98 ? -6.598 6.777 17.143 1.00 83.31 98 VAL A CA 1
ATOM 793 C C . VAL A 1 98 ? -6.508 6.161 18.535 1.00 83.31 98 VAL A C 1
ATOM 795 O O . VAL A 1 98 ? -5.429 6.023 19.105 1.00 83.31 98 VAL A O 1
ATOM 798 N N . SER A 1 99 ? -7.647 5.730 19.085 1.00 83.31 99 SER A N 1
ATOM 799 C CA . SER A 1 99 ? -7.643 4.988 20.351 1.00 83.31 99 SER A CA 1
ATOM 800 C C . SER A 1 99 ? -6.762 3.746 20.223 1.00 83.31 99 SER A C 1
ATOM 802 O O . SER A 1 99 ? -6.973 2.920 19.329 1.00 83.31 99 SER A O 1
ATOM 804 N N . ALA A 1 100 ? -5.796 3.592 21.131 1.00 76.12 100 ALA A N 1
ATOM 805 C CA . ALA A 1 100 ? -4.785 2.539 21.072 1.00 76.12 100 ALA A CA 1
ATOM 806 C C . ALA A 1 100 ? -5.378 1.116 21.027 1.00 76.12 100 ALA A C 1
ATOM 808 O O . ALA A 1 100 ? -4.763 0.213 20.445 1.00 76.12 100 ALA A O 1
ATOM 809 N N . ALA A 1 101 ? -6.572 0.934 21.603 1.00 78.69 101 ALA A N 1
ATOM 810 C CA . ALA A 1 101 ? -7.300 -0.332 21.649 1.00 78.69 101 ALA A CA 1
ATOM 811 C C . ALA A 1 101 ? -8.070 -0.657 20.355 1.00 78.69 101 ALA A C 1
ATOM 813 O O . ALA A 1 101 ? -8.453 -1.811 20.155 1.00 78.69 101 ALA A O 1
ATOM 814 N N . SER A 1 102 ? -8.283 0.328 19.474 1.00 85.12 102 SER A N 1
ATOM 815 C CA . SER A 1 102 ? -9.029 0.129 18.230 1.00 85.12 102 SER A CA 1
ATOM 816 C C . SER A 1 102 ? -8.307 -0.821 17.273 1.00 85.12 102 SER A C 1
ATOM 818 O O . SER A 1 102 ? -7.074 -0.865 17.209 1.00 85.12 102 SER A O 1
ATOM 820 N N . ASP A 1 103 ? -9.079 -1.562 16.480 1.00 86.25 103 ASP A N 1
ATOM 821 C CA . ASP A 1 103 ? -8.520 -2.442 15.451 1.00 86.25 103 ASP A CA 1
ATOM 822 C C . ASP A 1 103 ? -7.790 -1.655 14.353 1.00 86.25 103 ASP A C 1
ATOM 824 O O . ASP A 1 103 ? -6.790 -2.133 13.818 1.00 86.25 103 ASP A O 1
ATOM 828 N N . LEU A 1 104 ? -8.187 -0.400 14.108 1.00 87.56 104 LEU A N 1
ATOM 829 C CA . LEU A 1 104 ? -7.442 0.524 13.252 1.00 87.56 104 LEU A CA 1
ATOM 830 C C . LEU A 1 104 ? -6.046 0.821 13.809 1.00 87.56 104 LEU A C 1
ATOM 832 O O . LEU A 1 104 ? -5.065 0.755 13.073 1.00 87.56 104 LEU A O 1
ATOM 836 N N . ALA A 1 105 ? -5.923 1.084 15.113 1.00 88.00 105 ALA A N 1
ATOM 837 C CA . ALA A 1 105 ? -4.621 1.306 15.737 1.00 88.00 105 ALA A CA 1
ATOM 838 C C . ALA A 1 105 ? -3.730 0.056 15.662 1.00 88.00 105 ALA A C 1
ATOM 840 O O . ALA A 1 105 ? -2.521 0.168 15.452 1.00 88.00 105 ALA A O 1
ATOM 841 N N . LYS A 1 106 ? -4.312 -1.147 15.778 1.00 88.56 106 LYS A N 1
ATOM 842 C CA . LYS A 1 106 ? -3.582 -2.410 15.565 1.00 88.56 106 LYS A CA 1
ATOM 843 C C . LYS A 1 106 ? -3.093 -2.534 14.119 1.00 88.56 106 LYS A C 1
ATOM 845 O O . LYS A 1 106 ? -1.935 -2.894 13.918 1.00 88.56 106 LYS A O 1
ATOM 850 N N . ALA A 1 107 ? -3.931 -2.194 13.139 1.00 89.38 107 ALA A N 1
ATOM 851 C CA . ALA A 1 107 ? -3.571 -2.211 11.720 1.00 89.38 107 ALA A CA 1
ATOM 852 C C . ALA A 1 107 ? -2.434 -1.224 11.397 1.00 89.38 107 ALA A C 1
ATOM 854 O O . ALA A 1 107 ? -1.465 -1.595 10.736 1.00 89.38 107 ALA A O 1
ATOM 855 N N . ILE A 1 108 ? -2.508 0.004 11.924 1.00 91.00 108 ILE A N 1
ATOM 856 C CA . ILE A 1 108 ? -1.468 1.030 11.756 1.00 91.00 108 ILE A CA 1
ATOM 857 C C . ILE A 1 108 ? -0.144 0.566 12.375 1.00 91.00 108 ILE A C 1
ATOM 859 O O . ILE A 1 108 ? 0.886 0.583 11.703 1.00 91.00 108 ILE A O 1
ATOM 863 N N . ARG A 1 109 ? -0.161 0.071 13.620 1.00 89.88 109 ARG A N 1
ATOM 864 C CA . ARG A 1 109 ? 1.051 -0.448 14.277 1.00 89.88 109 ARG A CA 1
ATOM 865 C C . ARG A 1 109 ? 1.659 -1.628 13.529 1.00 89.88 109 ARG A C 1
ATOM 867 O O . ARG A 1 109 ? 2.880 -1.728 13.454 1.00 89.88 109 ARG A O 1
ATOM 874 N N . TYR A 1 110 ? 0.828 -2.514 12.977 1.00 88.44 110 TYR A N 1
ATOM 875 C CA . TYR A 1 110 ? 1.302 -3.605 12.131 1.00 88.44 110 TYR A CA 1
ATOM 876 C C . TYR A 1 110 ? 2.031 -3.056 10.899 1.00 88.44 110 TYR A C 1
ATOM 878 O O . TYR A 1 110 ? 3.175 -3.431 10.654 1.00 88.44 110 TYR A O 1
ATOM 886 N N . ALA A 1 111 ? 1.412 -2.124 10.168 1.00 89.81 111 ALA A N 1
ATOM 887 C CA . ALA A 1 111 ? 2.026 -1.508 8.995 1.00 89.81 111 ALA A CA 1
ATOM 888 C C . ALA A 1 111 ? 3.374 -0.848 9.333 1.00 89.81 111 ALA A C 1
ATOM 890 O O . ALA A 1 111 ? 4.371 -1.136 8.678 1.00 89.81 111 ALA A O 1
ATOM 891 N N . LEU A 1 112 ? 3.430 -0.035 10.393 1.00 91.06 112 LEU A N 1
ATOM 892 C CA . LEU A 1 112 ? 4.643 0.682 10.800 1.00 91.06 112 LEU A CA 1
ATOM 893 C C . LEU A 1 112 ? 5.752 -0.259 11.294 1.00 91.06 112 LEU A C 1
ATOM 895 O O . LEU A 1 112 ? 6.911 -0.098 10.918 1.00 91.06 112 LEU A O 1
ATOM 899 N N . ARG A 1 113 ? 5.413 -1.296 12.071 1.00 89.94 113 ARG A N 1
ATOM 900 C CA . ARG A 1 113 ? 6.382 -2.310 12.528 1.00 89.94 113 ARG A CA 1
ATOM 901 C C . ARG A 1 113 ? 7.034 -3.055 11.363 1.00 89.94 113 ARG A C 1
ATOM 903 O O . ARG A 1 113 ? 8.195 -3.448 11.453 1.00 89.94 113 ARG A O 1
ATOM 910 N N . HIS A 1 114 ? 6.274 -3.286 10.300 1.00 87.12 114 HIS A N 1
ATOM 911 C CA . HIS A 1 114 ? 6.695 -4.078 9.147 1.00 87.12 114 HIS A CA 1
ATOM 912 C C . HIS A 1 114 ? 7.133 -3.225 7.953 1.00 87.12 114 HIS A C 1
ATOM 914 O O . HIS A 1 114 ? 7.461 -3.772 6.898 1.00 87.12 114 HIS A O 1
ATOM 920 N N . TRP A 1 115 ? 7.195 -1.903 8.130 1.00 90.44 115 TRP A N 1
ATOM 921 C CA . TRP A 1 115 ? 7.487 -0.946 7.072 1.00 90.44 115 TRP A CA 1
ATOM 922 C C . TRP A 1 115 ? 8.787 -1.229 6.309 1.00 90.44 115 TRP A C 1
ATOM 924 O O . TRP A 1 115 ? 8.729 -1.257 5.081 1.00 90.44 115 TRP A O 1
ATOM 934 N N . PRO A 1 116 ? 9.922 -1.555 6.968 1.00 87.25 116 PRO A N 1
ATOM 935 C CA . PRO A 1 116 ? 11.163 -1.854 6.251 1.00 87.25 116 PRO A CA 1
ATOM 936 C C . PRO A 1 116 ? 11.039 -3.029 5.273 1.00 87.25 116 PRO A C 1
ATOM 938 O O . PRO A 1 116 ? 11.690 -3.030 4.236 1.00 87.25 116 PRO A O 1
ATOM 941 N N . GLY A 1 117 ? 10.187 -4.017 5.580 1.00 85.44 117 GLY A N 1
ATOM 942 C CA . GLY A 1 117 ? 9.890 -5.136 4.681 1.00 85.44 117 GLY A CA 1
ATOM 943 C C . GLY A 1 117 ? 8.912 -4.754 3.566 1.00 85.44 117 GLY A C 1
ATOM 944 O O . GLY A 1 117 ? 9.084 -5.163 2.421 1.00 85.44 117 GLY A O 1
ATOM 945 N N . LEU A 1 118 ? 7.917 -3.915 3.879 1.00 86.62 118 LEU A N 1
ATOM 946 C CA . LEU A 1 118 ? 6.947 -3.400 2.905 1.00 86.62 118 LEU A CA 1
ATOM 947 C C . LEU A 1 118 ? 7.603 -2.529 1.825 1.00 86.62 118 LEU A C 1
ATOM 949 O O . LEU A 1 118 ? 7.058 -2.434 0.730 1.00 86.62 118 LEU A O 1
ATOM 953 N N . THR A 1 119 ? 8.753 -1.908 2.094 1.00 91.06 119 THR A N 1
ATOM 954 C CA . THR A 1 119 ? 9.435 -1.005 1.152 1.00 91.06 119 THR A CA 1
ATOM 955 C C . THR A 1 119 ? 10.475 -1.680 0.260 1.00 91.06 119 THR A C 1
ATOM 957 O O . THR A 1 119 ? 10.903 -1.059 -0.705 1.00 91.06 119 THR A O 1
ATOM 960 N N . VAL A 1 120 ? 10.864 -2.937 0.518 1.00 88.56 120 VAL A N 1
ATOM 961 C CA . VAL A 1 120 ? 11.963 -3.614 -0.212 1.00 88.56 120 VAL A CA 1
ATOM 962 C C . VAL A 1 120 ? 11.739 -3.631 -1.726 1.00 88.56 120 VAL A C 1
ATOM 964 O O . VAL A 1 120 ? 12.673 -3.427 -2.499 1.00 88.56 120 VAL A O 1
ATOM 967 N N . PHE A 1 121 ? 10.490 -3.818 -2.166 1.00 88.06 121 PHE A N 1
ATOM 968 C CA . PHE A 1 121 ? 10.156 -3.838 -3.592 1.00 88.06 121 PHE A CA 1
ATOM 969 C C . PHE A 1 121 ? 10.501 -2.523 -4.307 1.00 88.06 121 PHE A C 1
ATOM 971 O O . PHE A 1 121 ? 10.754 -2.541 -5.509 1.00 88.06 121 PHE A O 1
ATOM 978 N N . LEU A 1 122 ? 10.542 -1.385 -3.605 1.00 90.62 122 LEU A N 1
ATOM 979 C CA . LEU A 1 122 ? 10.885 -0.099 -4.216 1.00 90.62 122 LEU A CA 1
ATOM 980 C C . LEU A 1 122 ? 12.315 -0.100 -4.755 1.00 90.62 122 LEU A C 1
ATOM 982 O O . LEU A 1 122 ? 12.568 0.448 -5.830 1.00 90.62 122 LEU A O 1
ATOM 986 N N . ASP A 1 123 ? 13.231 -0.725 -4.020 1.00 87.56 123 ASP A N 1
ATOM 987 C CA . ASP A 1 123 ? 14.663 -0.660 -4.296 1.00 87.56 123 ASP A CA 1
ATOM 988 C C . ASP A 1 123 ? 15.164 -1.855 -5.118 1.00 87.56 123 ASP A C 1
ATOM 990 O O . ASP A 1 123 ? 16.173 -1.721 -5.814 1.00 87.56 123 ASP A O 1
ATOM 994 N N . ASP A 1 124 ? 14.429 -2.974 -5.126 1.00 85.31 124 ASP A N 1
ATOM 995 C CA . ASP A 1 124 ? 14.711 -4.140 -5.968 1.00 85.31 124 ASP A CA 1
ATOM 996 C C . ASP A 1 124 ? 13.548 -4.471 -6.923 1.00 85.31 124 ASP A C 1
ATOM 998 O O . ASP A 1 124 ? 12.500 -4.998 -6.538 1.00 85.31 124 ASP A O 1
ATOM 1002 N N . GLY A 1 125 ? 13.767 -4.226 -8.218 1.00 85.75 125 GLY A N 1
ATOM 1003 C CA . GLY A 1 125 ? 12.826 -4.532 -9.299 1.00 85.75 125 GLY A CA 1
ATOM 1004 C C . GLY A 1 125 ? 12.566 -6.023 -9.552 1.00 85.75 125 GLY A C 1
ATOM 1005 O O . GLY A 1 125 ? 11.684 -6.363 -10.344 1.00 85.75 125 GLY A O 1
ATOM 1006 N N . ARG A 1 126 ? 13.318 -6.926 -8.912 1.00 84.06 126 ARG A N 1
ATOM 1007 C CA . ARG A 1 126 ? 13.074 -8.379 -8.929 1.00 84.06 126 ARG A CA 1
ATOM 1008 C C . ARG A 1 126 ? 12.051 -8.801 -7.878 1.00 84.06 126 ARG A C 1
ATOM 1010 O O . ARG A 1 126 ? 11.434 -9.851 -8.025 1.00 84.06 126 ARG A O 1
ATOM 1017 N N . VAL A 1 127 ? 11.861 -7.988 -6.840 1.00 84.69 127 VAL A N 1
ATOM 1018 C CA . VAL A 1 127 ? 10.927 -8.264 -5.749 1.00 84.69 127 VAL A CA 1
ATOM 1019 C C . VAL A 1 127 ? 9.521 -7.831 -6.165 1.00 84.69 127 VAL A C 1
ATOM 1021 O O . VAL A 1 127 ? 9.292 -6.699 -6.605 1.00 84.69 127 VAL A O 1
ATOM 1024 N N . GLU A 1 128 ? 8.560 -8.743 -6.047 1.00 82.94 128 GLU A N 1
ATOM 1025 C CA . GLU A 1 128 ? 7.140 -8.428 -6.208 1.00 82.94 128 GLU A CA 1
ATOM 1026 C C . GLU A 1 128 ? 6.600 -7.743 -4.950 1.00 82.94 128 GLU A C 1
ATOM 1028 O O . GLU A 1 128 ? 6.954 -8.108 -3.831 1.00 82.94 128 GLU A O 1
ATOM 1033 N N . MET A 1 129 ? 5.679 -6.793 -5.128 1.00 83.44 129 MET A N 1
ATOM 1034 C CA . MET A 1 129 ? 4.999 -6.129 -4.007 1.00 83.44 129 MET A CA 1
ATOM 1035 C C . MET A 1 129 ? 4.164 -7.111 -3.157 1.00 83.44 129 MET A C 1
ATOM 1037 O O . MET A 1 129 ? 3.980 -6.911 -1.956 1.00 83.44 129 MET A O 1
ATOM 1041 N N . ASP A 1 130 ? 3.693 -8.199 -3.776 1.00 76.19 130 ASP A N 1
ATOM 1042 C CA . ASP A 1 130 ? 3.006 -9.304 -3.116 1.00 76.19 130 ASP A CA 1
ATOM 1043 C C . ASP A 1 130 ? 3.619 -10.650 -3.525 1.00 76.19 130 ASP A C 1
ATOM 1045 O O . ASP A 1 130 ? 3.593 -11.017 -4.700 1.00 76.19 130 ASP A O 1
ATOM 1049 N N . SER A 1 131 ? 4.033 -11.458 -2.544 1.00 58.84 131 SER A N 1
ATOM 1050 C CA . SER A 1 131 ? 4.395 -12.875 -2.759 1.00 58.84 131 SER A CA 1
ATOM 1051 C C . SER A 1 131 ? 3.184 -13.733 -3.190 1.00 58.84 131 SER A C 1
ATOM 1053 O O . SER A 1 131 ? 3.307 -14.811 -3.773 1.00 58.84 131 SER A O 1
ATOM 1055 N N . ASN A 1 132 ? 1.965 -13.219 -2.980 1.00 52.31 132 ASN A N 1
ATOM 1056 C CA . ASN A 1 132 ? 0.708 -13.924 -3.239 1.00 52.31 132 ASN A CA 1
ATOM 1057 C C . ASN A 1 132 ? 0.432 -14.257 -4.713 1.00 52.31 132 ASN A C 1
ATOM 1059 O O . ASN A 1 132 ? -0.442 -15.081 -4.971 1.00 52.31 132 ASN A O 1
ATOM 1063 N N . VAL A 1 133 ? 1.119 -13.647 -5.687 1.00 47.72 133 VAL A N 1
ATOM 1064 C CA . VAL A 1 133 ? 0.974 -14.055 -7.100 1.00 47.72 133 VAL A CA 1
ATOM 1065 C C . VAL A 1 133 ? 1.566 -15.452 -7.311 1.00 47.72 133 VAL A C 1
ATOM 1067 O O . VAL A 1 133 ? 0.974 -16.262 -8.022 1.00 47.72 133 VAL A O 1
ATOM 1070 N N . VAL A 1 134 ? 2.655 -15.774 -6.606 1.00 38.41 134 VAL A N 1
ATOM 1071 C CA . VAL A 1 134 ? 3.260 -17.112 -6.609 1.00 38.41 134 VAL A CA 1
ATOM 1072 C C . VAL A 1 134 ? 2.426 -18.080 -5.760 1.00 38.41 134 VAL A C 1
ATOM 1074 O O . VAL A 1 134 ? 2.102 -19.172 -6.222 1.00 38.41 134 VAL A O 1
ATOM 1077 N N . GLU A 1 135 ? 1.954 -17.675 -4.574 1.00 39.62 135 GLU A N 1
ATOM 1078 C CA . GLU A 1 135 ? 1.130 -18.562 -3.730 1.00 39.62 135 GLU A CA 1
ATOM 1079 C C . GLU A 1 135 ? -0.272 -18.847 -4.300 1.00 39.62 135 GLU A C 1
ATOM 1081 O O . GLU A 1 135 ? -0.794 -19.951 -4.131 1.00 39.62 135 GLU A O 1
ATOM 1086 N N . ARG A 1 136 ? -0.904 -17.894 -5.005 1.00 42.75 136 ARG A N 1
ATOM 1087 C CA . ARG A 1 136 ? -2.199 -18.127 -5.672 1.00 42.75 136 ARG A CA 1
ATOM 1088 C C . ARG A 1 136 ? -2.074 -19.000 -6.915 1.00 42.75 136 ARG A C 1
ATOM 1090 O O . ARG A 1 136 ? -2.986 -19.785 -7.159 1.00 42.75 136 ARG A O 1
ATOM 1097 N N . ALA A 1 137 ? -0.965 -18.913 -7.649 1.00 41.16 137 ALA A N 1
ATOM 1098 C CA . ALA A 1 137 ? -0.687 -19.809 -8.772 1.00 41.16 137 ALA A CA 1
ATOM 1099 C C . ALA A 1 137 ? -0.467 -21.266 -8.315 1.00 41.16 137 ALA A C 1
ATOM 1101 O O . A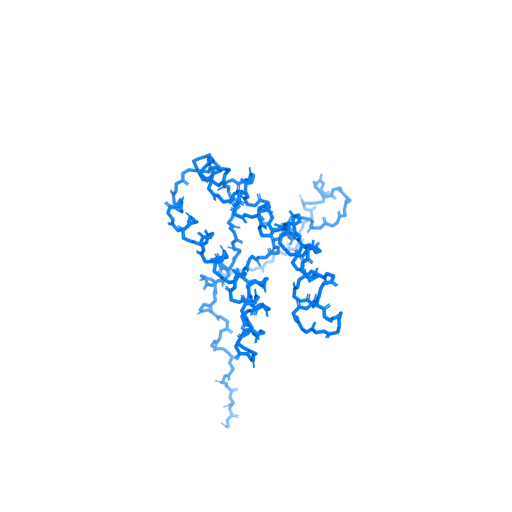LA A 1 137 ? -0.809 -22.194 -9.041 1.00 41.16 137 ALA A O 1
ATOM 1102 N N . ILE A 1 138 ? 0.019 -21.475 -7.084 1.00 42.59 138 ILE A N 1
ATOM 1103 C CA . ILE A 1 138 ? 0.203 -22.805 -6.470 1.00 42.59 138 ILE A CA 1
ATOM 1104 C C . ILE A 1 138 ? -1.085 -23.305 -5.767 1.00 42.59 138 ILE A C 1
ATOM 1106 O O . ILE A 1 138 ? -1.231 -24.493 -5.465 1.00 42.59 138 ILE A O 1
ATOM 1110 N N . ARG A 1 139 ? -2.082 -22.436 -5.535 1.00 39.69 139 ARG A N 1
ATOM 1111 C CA . ARG A 1 139 ? -3.279 -22.761 -4.736 1.00 39.69 139 ARG A CA 1
ATOM 1112 C C . ARG A 1 139 ? -4.421 -23.568 -5.380 1.00 39.69 139 ARG A C 1
ATOM 1114 O O . ARG A 1 139 ? -5.312 -23.907 -4.599 1.00 39.69 139 ARG A O 1
ATOM 1121 N N . PRO A 1 140 ? -4.463 -23.982 -6.664 1.00 40.88 140 PRO A N 1
ATOM 1122 C CA . PRO A 1 140 ? -5.501 -24.917 -7.095 1.00 40.88 140 PRO A CA 1
ATOM 1123 C C . PRO A 1 140 ? -5.130 -26.398 -6.874 1.00 40.88 140 PRO A C 1
ATOM 1125 O O . PRO A 1 140 ? -5.659 -27.253 -7.570 1.00 40.88 140 PRO A O 1
ATOM 1128 N N . VAL A 1 141 ? -4.261 -26.745 -5.909 1.00 44.94 141 VAL A N 1
ATOM 1129 C CA . VAL A 1 141 ? -3.958 -28.166 -5.595 1.00 44.94 141 VAL A CA 1
ATOM 1130 C C . VAL A 1 141 ? -4.279 -28.568 -4.143 1.00 44.94 141 VAL A C 1
ATOM 1132 O O . VAL A 1 141 ? -4.519 -29.741 -3.869 1.00 44.94 141 VAL A O 1
ATOM 1135 N N . ALA A 1 142 ? -4.400 -27.627 -3.200 1.00 38.00 142 ALA A N 1
ATOM 1136 C CA . ALA A 1 142 ? -4.553 -27.962 -1.773 1.00 38.00 142 ALA A CA 1
ATOM 1137 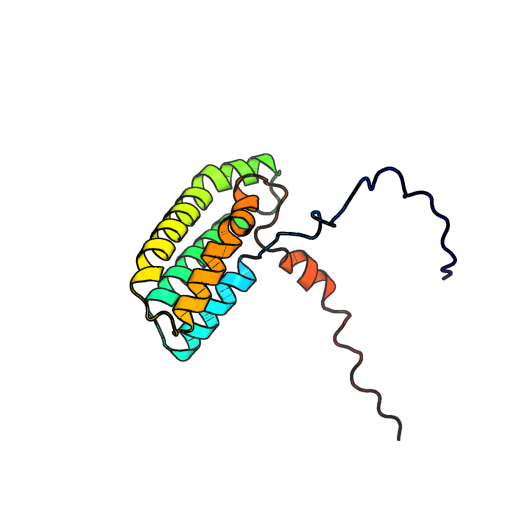C C . ALA A 1 142 ? -6.004 -27.994 -1.237 1.00 38.00 142 ALA A C 1
ATOM 1139 O O . ALA A 1 142 ? -6.204 -28.305 -0.064 1.00 38.00 142 ALA A O 1
ATOM 1140 N N . LEU A 1 143 ? -7.025 -27.701 -2.057 1.00 42.25 143 LEU A N 1
ATOM 1141 C CA . LEU A 1 143 ? -8.436 -27.680 -1.620 1.00 42.25 143 LEU A CA 1
ATOM 1142 C C . LEU A 1 143 ? -9.281 -28.897 -2.051 1.00 42.25 143 LEU A C 1
ATOM 1144 O O . LEU A 1 143 ? -10.459 -28.943 -1.717 1.00 42.25 143 LEU A O 1
ATOM 1148 N N . SER A 1 144 ? -8.705 -29.922 -2.695 1.00 37.03 144 SER A N 1
ATOM 1149 C CA . SER A 1 144 ? -9.446 -31.142 -3.098 1.00 37.03 144 SER A CA 1
ATOM 1150 C C . SER A 1 144 ? -9.250 -32.375 -2.200 1.00 37.03 144 SER A C 1
ATOM 1152 O O . SER A 1 144 ? -9.525 -33.493 -2.620 1.00 37.03 144 SER A O 1
ATOM 1154 N N . ARG A 1 145 ? -8.815 -32.236 -0.940 1.00 45.62 145 ARG A N 1
ATOM 1155 C CA . ARG A 1 145 ? -8.772 -33.380 0.001 1.00 45.62 145 ARG A CA 1
ATOM 1156 C C . ARG A 1 145 ? -9.451 -33.069 1.332 1.00 45.62 145 ARG A C 1
ATOM 1158 O O . ARG A 1 145 ? -8.804 -33.096 2.370 1.00 45.62 145 ARG A O 1
ATOM 1165 N N . LYS A 1 146 ? -10.757 -32.782 1.307 1.00 41.44 146 LYS A N 1
ATOM 1166 C CA . LYS A 1 146 ? -11.630 -32.861 2.498 1.00 41.44 146 LYS A CA 1
ATOM 1167 C C . LYS A 1 146 ? -13.050 -33.354 2.181 1.00 41.44 146 LYS A C 1
ATOM 1169 O O . LYS A 1 146 ? -14.011 -32.796 2.684 1.00 41.44 146 LYS A O 1
ATOM 1174 N N . ASN A 1 147 ? -13.182 -34.404 1.371 1.00 41.62 147 ASN A N 1
ATOM 1175 C CA . ASN A 1 147 ? -14.390 -35.238 1.363 1.00 41.62 147 ASN A CA 1
ATOM 1176 C C . ASN A 1 147 ? -14.046 -36.651 0.877 1.00 41.62 147 ASN A C 1
ATOM 1178 O O . ASN A 1 147 ? -14.123 -36.958 -0.306 1.00 41.62 147 ASN A O 1
ATOM 1182 N N . ALA A 1 148 ? -13.625 -37.498 1.810 1.00 39.44 148 ALA A N 1
ATOM 1183 C CA . ALA A 1 148 ? -13.674 -38.946 1.662 1.00 39.44 148 ALA A CA 1
ATOM 1184 C C . ALA A 1 148 ? -14.065 -39.512 3.031 1.00 39.44 148 ALA A C 1
ATOM 1186 O O . ALA A 1 148 ? -13.215 -39.750 3.884 1.00 39.44 148 ALA A O 1
ATOM 1187 N N . LEU A 1 149 ? -15.372 -39.623 3.259 1.00 42.34 149 LEU A N 1
ATOM 1188 C CA . LEU A 1 149 ? -15.948 -40.500 4.273 1.00 42.34 149 LEU A CA 1
ATOM 1189 C C . LEU A 1 149 ? -16.328 -41.793 3.540 1.00 42.34 149 LEU A C 1
ATOM 1191 O O . LEU A 1 149 ? -17.168 -41.714 2.643 1.00 42.34 149 LEU A O 1
ATOM 1195 N N . PRO A 1 150 ? -15.725 -42.952 3.843 1.00 47.06 150 PRO A N 1
ATOM 1196 C CA . PRO A 1 150 ? -16.299 -44.225 3.442 1.00 47.06 150 PRO A CA 1
ATOM 1197 C C . PRO A 1 150 ? -17.383 -44.615 4.459 1.00 47.06 150 PRO A C 1
ATOM 1199 O O . PRO A 1 150 ? -17.113 -44.659 5.661 1.00 47.06 150 PRO A O 1
ATOM 1202 N N . TYR A 1 151 ? -18.602 -44.846 3.970 1.00 42.97 151 TYR A N 1
ATOM 1203 C CA . TYR A 1 151 ? -19.560 -45.755 4.606 1.00 42.97 151 TYR A CA 1
ATOM 1204 C C . TYR A 1 151 ? -19.331 -47.147 4.020 1.00 42.97 151 TYR A C 1
ATOM 1206 O O . TYR A 1 151 ? -19.104 -47.206 2.786 1.00 42.97 151 TYR A O 1
#

Sequence (151 aa):
MLQVDGYPGFKRLVGDRTDASVGLAFCWAHMRRHFYEFHASTQSPLAAEVLAQVRALYAIEGQIRGHPAEHRRQARQERSRPVVEALHAWLQVHQDRVSAASDLAKAIRYALRHWPGLTVFLDDGRVEMDSNVVERAIRPVALSRKNALPY

Solvent-accessible surface area (backbone atoms only — not comparable to full-atom values): 9154 Å² total; per-residue (Å²): 141,83,91,83,76,94,74,88,83,72,82,80,83,68,80,77,82,76,75,60,88,81,53,56,81,52,27,53,66,60,55,49,45,48,35,47,58,48,22,75,77,62,68,38,66,71,33,49,52,54,54,51,54,54,49,52,46,51,54,52,52,65,72,40,58,92,53,58,37,68,59,31,18,51,52,22,57,75,58,40,43,62,55,51,54,51,49,51,56,51,45,59,64,46,48,79,73,39,61,79,86,40,70,65,30,51,38,43,51,50,43,64,76,40,38,78,38,56,48,47,34,43,79,33,35,83,48,64,69,44,66,56,65,62,54,56,73,62,51,88,68,79,78,83,82,84,82,84,81,86,128

InterPro domains:
  IPR004291 Transposase IS66, central domain [PF03050] (2-149)
  IPR052344 Transposase-related protein [PTHR33678] (1-149)

Radius of gyration: 20.03 Å; Cα contacts (8 Å, |Δi|>4): 105; chains: 1; bounding box: 49×57×39 Å

pLDDT: mean 74.04, std 23.52, range [23.47, 96.88]

Organism: NCBI:txid938405

Foldseek 3Di:
DDDDDDDDPPPPVPDDDDPCVPPFLPAPVVLLVLLVVVCVVPVDVLSVVLNVLSVQLVVLLVVCPPPDFVSQLVSLLVRVVVSLVVSLVVLVVVLVVDDCPDSSNVSSCVCNVSVVSCCPCNRTSVDDSGPVVVVVVVPPPPPPPDDDDDD

Mean predicted aligned error: 12.49 Å

Secondary structure (DSSP, 8-state):
----------TTS--SS--TTSS----HHHHHHHHHHHHHHH--HHHHHHHHHHHHHHHHHHHHTTS-HHHHHHHIIIIIHHHHHHHHHHHHHHHTTS-TTSHHHHHHHHHHHTHHHHTHHHH-TTS-S-THHHHHHHTTSSSS-S-----